Protein AF-A0A068SFA0-F1 (afdb_monomer_lite)

Organism: NCBI:txid1263082

Structure (mmCIF, N/CA/C/O backbone):
data_AF-A0A068SFA0-F1
#
_entry.id   AF-A0A068SFA0-F1
#
loop_
_atom_site.group_PDB
_atom_site.id
_atom_site.type_symbol
_atom_site.label_atom_id
_atom_site.label_alt_id
_atom_site.label_comp_id
_atom_site.label_asym_id
_atom_site.label_entity_id
_atom_site.label_seq_id
_atom_site.pdbx_PDB_ins_code
_atom_site.Cartn_x
_atom_site.Cartn_y
_atom_site.Cartn_z
_atom_site.occupancy
_atom_site.B_iso_or_equiv
_atom_site.auth_seq_id
_atom_site.auth_comp_id
_atom_site.auth_asym_id
_atom_site.auth_atom_id
_atom_site.pdbx_PDB_model_num
ATOM 1 N N . MET A 1 1 ? -15.011 -3.706 -10.701 1.00 36.91 1 MET A N 1
ATOM 2 C CA . MET A 1 1 ? -13.711 -4.270 -10.281 1.00 36.91 1 MET A CA 1
ATOM 3 C C . MET A 1 1 ? -12.618 -3.455 -10.946 1.00 36.91 1 MET A C 1
ATOM 5 O O . MET A 1 1 ? -12.358 -3.645 -12.123 1.00 36.91 1 MET A O 1
ATOM 9 N N . THR A 1 2 ? -12.067 -2.465 -10.249 1.00 48.09 2 THR A N 1
ATOM 10 C CA . THR A 1 2 ? -10.923 -1.688 -10.740 1.00 48.09 2 THR A CA 1
ATOM 11 C C . THR A 1 2 ? -9.665 -2.497 -10.471 1.00 48.09 2 THR A C 1
ATOM 13 O O . THR A 1 2 ? -9.374 -2.802 -9.315 1.00 48.09 2 THR A O 1
ATOM 16 N N . VAL A 1 3 ? -8.952 -2.882 -11.525 1.00 52.91 3 VAL A N 1
ATOM 17 C CA . VAL A 1 3 ? -7.625 -3.496 -11.405 1.00 52.91 3 VAL A CA 1
ATOM 18 C C . VAL A 1 3 ? -6.757 -2.536 -10.580 1.00 52.91 3 VAL A C 1
ATOM 20 O O . VAL A 1 3 ? -6.796 -1.333 -10.860 1.00 52.91 3 VAL A O 1
ATOM 23 N N . PRO A 1 4 ? -6.043 -2.984 -9.533 1.00 61.50 4 PRO A N 1
ATOM 24 C CA . PRO A 1 4 ? -5.225 -2.089 -8.731 1.00 61.50 4 PRO A CA 1
ATOM 25 C C . PRO A 1 4 ? -4.002 -1.686 -9.558 1.00 61.50 4 PRO A C 1
ATOM 27 O O . PRO A 1 4 ? -2.954 -2.322 -9.474 1.00 61.50 4 PRO A O 1
ATOM 30 N N . ILE A 1 5 ? -4.160 -0.615 -10.348 1.00 65.44 5 ILE A N 1
ATOM 31 C CA . ILE A 1 5 ? -3.123 0.041 -11.169 1.00 65.44 5 ILE A CA 1
ATOM 32 C C . ILE A 1 5 ? -1.822 0.190 -10.366 1.00 65.44 5 ILE A C 1
ATOM 34 O O . ILE A 1 5 ? -0.725 0.015 -10.883 1.00 65.44 5 ILE A O 1
ATOM 38 N N . TRP A 1 6 ? -1.963 0.450 -9.069 1.00 71.19 6 TRP A N 1
ATOM 39 C CA . TRP A 1 6 ? -0.876 0.671 -8.129 1.00 71.19 6 TRP A CA 1
ATOM 40 C C . TRP A 1 6 ? -0.034 -0.563 -7.800 1.00 71.19 6 TRP A C 1
ATOM 42 O O . TRP A 1 6 ? 1.162 -0.430 -7.573 1.00 71.19 6 TRP A O 1
ATOM 52 N N . SER A 1 7 ? -0.613 -1.765 -7.816 1.00 67.69 7 SER A N 1
ATOM 53 C CA . SER A 1 7 ? 0.123 -2.984 -7.453 1.00 67.69 7 SER A CA 1
ATOM 54 C C . SER A 1 7 ? 1.122 -3.435 -8.514 1.00 67.69 7 SER A C 1
ATOM 56 O O . SER A 1 7 ? 2.089 -4.132 -8.204 1.00 67.69 7 SER A O 1
ATOM 58 N N . ASP A 1 8 ? 0.881 -3.037 -9.762 1.00 76.06 8 ASP A N 1
ATOM 59 C CA . ASP A 1 8 ? 1.712 -3.406 -10.902 1.00 76.06 8 ASP A CA 1
ATOM 60 C C . ASP A 1 8 ? 2.829 -2.385 -11.156 1.00 76.06 8 ASP A C 1
ATOM 62 O O . ASP A 1 8 ? 3.792 -2.707 -11.840 1.00 76.06 8 ASP A O 1
ATOM 66 N N . LEU A 1 9 ? 2.766 -1.196 -10.541 1.00 79.38 9 LEU A N 1
ATOM 67 C CA . LEU A 1 9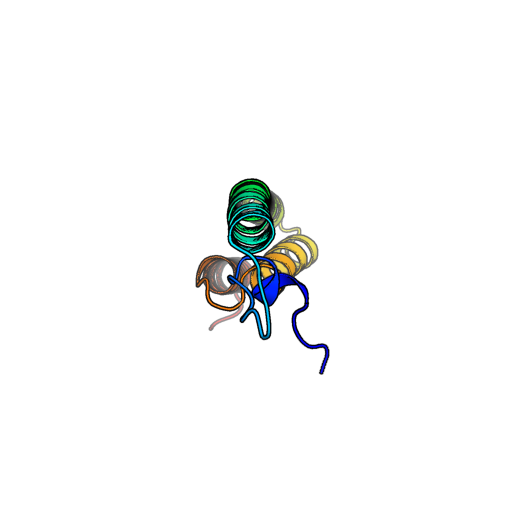 ? 3.779 -0.140 -10.679 1.00 79.38 9 LEU A CA 1
ATOM 68 C C . LEU A 1 9 ? 5.168 -0.560 -10.175 1.00 79.38 9 LEU A C 1
ATOM 70 O O . LEU A 1 9 ? 6.172 -0.182 -10.771 1.00 79.38 9 LEU A O 1
ATOM 74 N N . CYS A 1 10 ? 5.230 -1.361 -9.107 1.00 77.12 10 CYS A N 1
ATOM 75 C CA . CYS A 1 10 ? 6.489 -1.883 -8.563 1.00 77.12 10 CYS A CA 1
ATOM 76 C C . CYS A 1 10 ? 6.932 -3.208 -9.195 1.00 77.12 10 CYS A C 1
ATOM 78 O O . CYS A 1 10 ? 7.980 -3.737 -8.822 1.00 77.12 10 CYS A O 1
ATOM 80 N N . LYS A 1 11 ? 6.127 -3.807 -10.077 1.00 84.12 11 LYS A N 1
ATOM 81 C CA . LYS A 1 11 ? 6.490 -5.074 -10.712 1.00 84.12 11 LYS A CA 1
ATOM 82 C C . LYS A 1 11 ? 7.285 -4.775 -11.970 1.00 84.12 11 LYS A C 1
ATOM 84 O O . LYS A 1 11 ? 6.855 -3.980 -12.798 1.00 84.12 11 LYS A O 1
ATOM 89 N N . GLN A 1 12 ? 8.411 -5.464 -12.135 1.00 86.31 12 GLN A N 1
ATOM 90 C CA . GLN A 1 12 ? 9.157 -5.413 -13.385 1.00 86.31 12 GLN A CA 1
ATOM 91 C C . GLN A 1 12 ? 8.245 -5.905 -14.523 1.00 86.31 12 GLN A C 1
ATOM 93 O O . GLN A 1 12 ? 7.793 -7.054 -14.477 1.00 86.31 12 GLN A O 1
ATOM 98 N N . PRO A 1 13 ? 7.943 -5.072 -15.532 1.00 87.44 13 PRO A N 1
ATOM 99 C CA . PRO A 1 13 ? 7.096 -5.496 -16.632 1.00 87.44 13 PRO A CA 1
ATOM 100 C C . PRO A 1 13 ? 7.850 -6.474 -17.540 1.00 87.44 13 PRO A C 1
ATOM 102 O O . PRO A 1 13 ? 9.060 -6.359 -17.749 1.00 87.44 13 PRO A O 1
ATOM 105 N N . ASN A 1 14 ? 7.116 -7.420 -18.126 1.00 87.75 14 ASN A N 1
ATOM 106 C CA . ASN A 1 14 ? 7.663 -8.316 -19.140 1.00 87.75 14 ASN A CA 1
ATOM 107 C C . ASN A 1 14 ? 7.916 -7.535 -20.436 1.00 87.75 14 ASN A C 1
ATOM 109 O O . ASN A 1 14 ? 6.981 -7.021 -21.052 1.00 87.75 14 ASN A O 1
ATOM 113 N N . LEU A 1 15 ? 9.178 -7.461 -20.860 1.00 87.06 15 LEU A N 1
ATOM 114 C CA . LEU A 1 15 ? 9.575 -6.786 -22.094 1.00 87.06 15 LEU A CA 1
ATOM 115 C C . LEU A 1 15 ? 9.460 -7.755 -23.276 1.00 87.06 15 LEU A C 1
ATOM 117 O O . LEU A 1 15 ? 10.178 -8.748 -23.341 1.00 87.06 15 LEU A O 1
ATOM 121 N N . THR A 1 16 ? 8.563 -7.469 -24.222 1.00 87.69 16 THR A N 1
ATOM 122 C CA . THR A 1 16 ? 8.354 -8.297 -25.427 1.00 87.69 16 THR A CA 1
ATOM 123 C C . THR A 1 16 ? 9.441 -8.099 -26.484 1.00 87.69 16 THR A C 1
ATOM 125 O O . THR A 1 16 ? 9.735 -9.012 -27.248 1.00 87.69 16 THR A O 1
ATOM 128 N N . ALA A 1 17 ? 10.063 -6.921 -26.506 1.00 84.44 17 ALA A N 1
ATOM 129 C CA . ALA A 1 17 ? 11.276 -6.624 -27.253 1.00 84.44 17 ALA A CA 1
ATOM 130 C C . ALA A 1 17 ? 12.062 -5.549 -26.491 1.00 84.44 17 ALA A C 1
ATOM 132 O O . ALA A 1 17 ? 11.494 -4.533 -26.091 1.00 84.44 17 ALA A O 1
ATOM 133 N N . SER A 1 18 ? 13.366 -5.743 -26.290 1.00 80.44 18 SER A N 1
ATOM 134 C CA . SER A 1 18 ? 14.213 -4.714 -25.682 1.00 80.44 18 SER A CA 1
ATOM 135 C C . SER A 1 18 ? 15.640 -4.780 -26.193 1.00 80.44 18 SER A C 1
ATOM 137 O O . SER A 1 18 ? 16.207 -5.863 -26.319 1.00 80.44 18 SER A O 1
ATOM 139 N N . THR A 1 19 ? 16.251 -3.615 -26.392 1.00 83.94 19 THR A N 1
ATOM 140 C CA . THR A 1 19 ? 17.711 -3.495 -26.374 1.00 83.94 19 THR A CA 1
ATOM 141 C C . THR A 1 19 ? 18.180 -3.328 -24.928 1.00 83.94 19 THR A C 1
ATOM 143 O O . THR A 1 19 ? 17.412 -2.872 -24.077 1.00 83.94 19 THR A O 1
ATOM 146 N N . GLU A 1 20 ? 19.441 -3.658 -24.643 1.00 88.38 20 GLU A N 1
ATOM 147 C CA . GLU A 1 20 ? 20.033 -3.564 -23.297 1.00 88.38 20 GLU A CA 1
ATOM 148 C C . GLU A 1 20 ? 19.792 -2.192 -22.640 1.00 88.38 20 GLU A C 1
ATOM 150 O O . GLU A 1 20 ? 19.397 -2.108 -21.477 1.00 88.38 20 GLU A O 1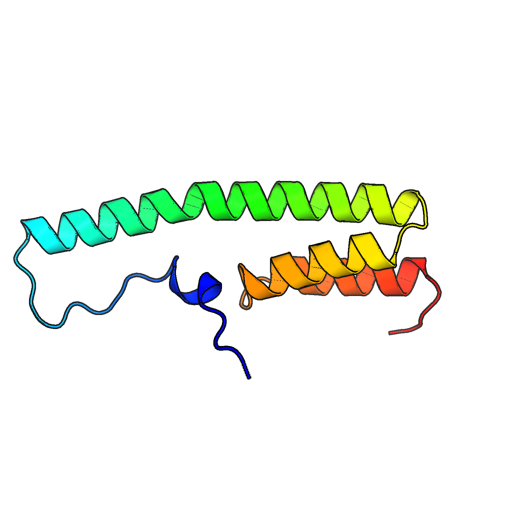
ATOM 155 N N . LYS A 1 21 ? 19.910 -1.111 -23.425 1.00 92.88 21 LYS A N 1
ATOM 156 C CA . LYS A 1 21 ? 19.640 0.264 -22.982 1.00 92.88 21 LYS A CA 1
ATOM 157 C C . LYS A 1 21 ? 18.233 0.433 -22.401 1.00 92.88 21 LYS A C 1
ATOM 159 O O . LYS A 1 21 ? 18.079 1.049 -21.349 1.00 92.88 21 LYS A O 1
ATOM 164 N N . TYR A 1 22 ? 17.207 -0.066 -23.090 1.00 92.62 22 TYR A N 1
ATOM 165 C CA . TYR A 1 22 ? 15.822 0.107 -22.649 1.00 92.62 22 TYR A CA 1
ATOM 166 C C . TYR A 1 22 ? 15.447 -0.868 -21.536 1.00 92.62 22 TYR A C 1
ATOM 168 O O . TYR A 1 22 ? 14.693 -0.487 -20.647 1.00 92.62 22 TYR A O 1
ATOM 176 N N . ALA A 1 23 ? 16.020 -2.076 -21.521 1.00 93.06 23 ALA A N 1
ATOM 177 C CA . ALA A 1 23 ? 15.862 -2.993 -20.394 1.00 93.06 23 ALA A CA 1
ATOM 178 C C . ALA A 1 23 ? 16.383 -2.370 -19.089 1.00 93.06 23 ALA A C 1
ATOM 180 O O . ALA A 1 23 ? 15.677 -2.373 -18.080 1.00 93.06 23 ALA A O 1
ATOM 181 N N . LYS A 1 24 ? 17.572 -1.752 -19.139 1.00 94.00 24 LYS A N 1
ATOM 182 C CA . LYS A 1 24 ? 18.155 -1.036 -18.001 1.00 94.00 24 LYS A CA 1
ATOM 183 C C . LYS A 1 24 ? 17.311 0.166 -17.578 1.00 94.00 24 LYS A C 1
ATOM 185 O O . LYS A 1 24 ? 17.048 0.320 -16.395 1.00 94.00 24 LYS A O 1
ATOM 190 N N . LEU A 1 25 ? 16.836 0.977 -18.529 1.00 94.62 25 LEU A N 1
ATOM 191 C CA . LEU A 1 25 ? 15.960 2.115 -18.223 1.00 94.62 25 LEU A CA 1
ATOM 192 C C . LEU A 1 25 ? 14.695 1.676 -17.470 1.00 94.62 25 LEU A C 1
ATOM 194 O O . LEU A 1 25 ? 14.331 2.286 -16.467 1.00 94.62 25 LEU A O 1
ATOM 198 N N . VAL A 1 26 ? 14.032 0.615 -17.940 1.00 93.44 26 VAL A N 1
ATOM 199 C CA . VAL A 1 26 ? 12.825 0.096 -17.285 1.00 93.44 26 VAL A CA 1
ATOM 200 C C . VAL A 1 26 ? 13.160 -0.412 -15.884 1.00 93.44 26 VAL A C 1
ATOM 202 O O . VAL A 1 26 ? 12.490 -0.017 -14.943 1.00 93.44 26 VAL A O 1
ATOM 205 N N . TYR A 1 27 ? 14.221 -1.205 -15.719 1.00 91.94 27 TYR A N 1
ATOM 206 C CA . TYR A 1 27 ? 14.651 -1.688 -14.402 1.00 91.94 27 TYR A CA 1
ATOM 207 C C . TYR A 1 27 ? 14.972 -0.557 -13.410 1.00 91.94 27 TYR A C 1
ATOM 209 O O . TYR A 1 27 ? 14.475 -0.561 -12.280 1.00 91.94 27 TYR A O 1
ATOM 217 N N . ASP A 1 28 ? 15.770 0.426 -13.837 1.00 94.06 28 ASP A N 1
ATOM 218 C CA . ASP A 1 28 ? 16.177 1.553 -12.996 1.00 94.06 28 ASP A CA 1
ATOM 219 C C . ASP A 1 28 ? 14.939 2.362 -12.562 1.00 94.06 28 ASP A C 1
ATOM 221 O O . ASP A 1 28 ? 14.763 2.633 -11.376 1.00 94.06 28 ASP A O 1
ATOM 225 N N . SER A 1 29 ? 14.024 2.660 -13.493 1.00 93.69 29 SER A N 1
ATOM 226 C CA . SER A 1 29 ? 12.792 3.407 -13.187 1.00 93.69 29 SER A CA 1
ATOM 227 C C . SER A 1 29 ? 11.785 2.621 -12.334 1.00 93.69 29 SER A C 1
ATOM 229 O O . SER A 1 29 ? 11.168 3.193 -11.438 1.00 93.69 29 SER A O 1
ATOM 231 N N . THR A 1 30 ? 11.637 1.306 -12.535 1.00 91.75 30 THR A N 1
ATOM 232 C CA . THR A 1 30 ? 10.818 0.453 -11.656 1.00 91.75 30 THR A CA 1
ATOM 233 C C . THR A 1 30 ? 11.384 0.429 -10.234 1.00 91.75 30 THR A C 1
ATOM 235 O O . THR A 1 30 ? 10.623 0.481 -9.267 1.00 91.75 30 THR A O 1
ATOM 238 N N . THR A 1 31 ? 12.711 0.406 -10.097 1.00 89.69 31 THR A N 1
ATOM 239 C CA . THR A 1 31 ? 13.384 0.494 -8.794 1.00 89.69 31 THR A CA 1
ATOM 240 C C . THR A 1 31 ? 13.161 1.862 -8.149 1.00 89.69 31 THR A C 1
ATOM 242 O O . THR A 1 31 ? 12.827 1.935 -6.968 1.00 89.69 31 THR A O 1
ATOM 245 N N . GLU A 1 32 ? 13.269 2.945 -8.923 1.00 92.88 32 GLU A N 1
ATOM 246 C CA . GLU A 1 32 ? 13.023 4.313 -8.452 1.00 92.88 32 GLU A CA 1
ATOM 247 C C . GLU A 1 32 ? 11.594 4.498 -7.920 1.00 92.88 32 GLU A C 1
ATOM 249 O O . GLU A 1 32 ? 11.395 5.176 -6.915 1.00 92.88 32 GLU A O 1
ATOM 254 N N . LEU A 1 33 ? 10.599 3.849 -8.532 1.00 90.19 33 LEU A N 1
ATOM 255 C CA . LEU A 1 33 ? 9.206 3.889 -8.072 1.00 90.19 33 LEU A CA 1
ATOM 256 C C . LEU A 1 33 ? 8.971 3.155 -6.742 1.00 90.19 33 LEU A C 1
ATOM 258 O O . LEU A 1 33 ? 7.987 3.444 -6.054 1.00 90.19 33 LEU A O 1
ATOM 262 N N . HIS A 1 34 ? 9.854 2.232 -6.350 1.00 88.31 34 HIS A N 1
ATOM 263 C CA . HIS A 1 34 ? 9.666 1.412 -5.154 1.00 88.31 34 HIS A CA 1
ATOM 264 C C . HIS A 1 34 ? 9.753 2.230 -3.856 1.00 88.31 34 HIS A C 1
ATOM 266 O O . HIS A 1 34 ? 8.859 2.152 -3.009 1.00 88.31 34 HIS A O 1
ATOM 272 N N . GLU A 1 35 ? 10.801 3.041 -3.704 1.00 88.44 35 GLU A N 1
ATOM 273 C CA . GLU A 1 35 ? 11.073 3.813 -2.481 1.00 88.44 35 GLU A CA 1
ATOM 274 C C . GLU A 1 35 ? 9.966 4.832 -2.132 1.00 88.44 35 GLU A C 1
ATOM 276 O O . GLU A 1 35 ? 9.504 4.862 -0.980 1.00 88.44 35 GLU A O 1
ATOM 281 N N . PRO A 1 36 ? 9.445 5.632 -3.087 1.00 92.19 36 PRO A N 1
ATOM 282 C CA . PRO A 1 36 ? 8.309 6.511 -2.837 1.00 92.19 36 PRO A CA 1
ATOM 283 C C . PRO A 1 36 ? 7.066 5.757 -2.360 1.00 92.19 36 PRO A C 1
ATOM 285 O O . PRO A 1 36 ? 6.381 6.227 -1.451 1.00 92.19 36 PRO A O 1
ATOM 288 N N . ILE A 1 37 ? 6.781 4.574 -2.918 1.00 91.00 37 ILE A N 1
ATOM 289 C CA . ILE A 1 37 ? 5.621 3.770 -2.512 1.00 91.00 37 ILE A CA 1
ATOM 290 C C . ILE A 1 37 ? 5.774 3.287 -1.067 1.00 91.00 37 ILE A C 1
ATOM 292 O O . ILE A 1 37 ? 4.828 3.417 -0.287 1.00 91.00 37 ILE A O 1
ATOM 296 N N . GLN A 1 38 ? 6.958 2.816 -0.664 1.00 91.62 38 GLN A N 1
ATOM 297 C CA . GLN A 1 38 ? 7.209 2.442 0.736 1.00 91.62 38 GLN A CA 1
ATOM 298 C C . GLN A 1 38 ? 7.068 3.639 1.685 1.00 91.62 38 GLN A C 1
ATOM 300 O O . GLN A 1 38 ? 6.466 3.528 2.758 1.00 91.62 38 GLN A O 1
ATOM 305 N N . SER A 1 39 ? 7.551 4.810 1.267 1.00 95.00 39 SER A N 1
ATOM 306 C CA . SER A 1 39 ? 7.409 6.051 2.032 1.00 95.00 39 SER A CA 1
ATOM 307 C C . SER A 1 39 ? 5.940 6.450 2.216 1.00 95.00 39 SER A C 1
ATOM 309 O O . SER A 1 39 ? 5.528 6.791 3.328 1.00 95.00 39 SER A O 1
ATOM 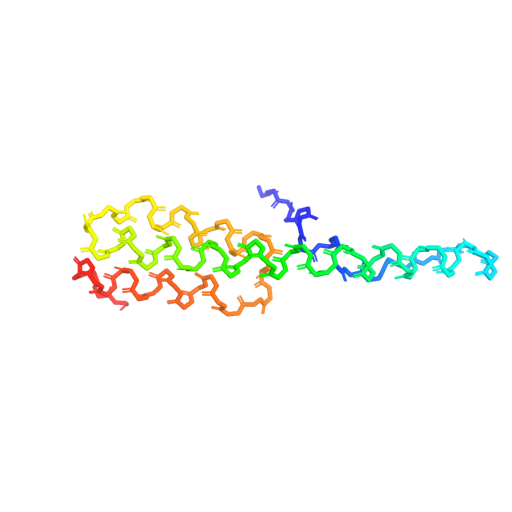311 N N . ILE A 1 40 ? 5.125 6.345 1.161 1.00 95.31 40 ILE A N 1
ATOM 312 C CA . ILE A 1 40 ? 3.680 6.611 1.217 1.00 95.31 40 ILE A CA 1
ATOM 313 C C . ILE A 1 40 ? 2.982 5.613 2.148 1.00 95.31 40 ILE A C 1
ATOM 315 O O . ILE A 1 40 ? 2.200 6.030 3.002 1.00 95.31 40 ILE A O 1
ATOM 319 N N . LEU A 1 41 ? 3.280 4.314 2.036 1.00 95.69 41 LEU A N 1
ATOM 320 C CA . LEU A 1 41 ? 2.704 3.280 2.905 1.00 95.69 41 LEU A CA 1
ATOM 321 C C . LEU A 1 41 ? 3.011 3.545 4.385 1.00 95.69 41 LEU A C 1
ATOM 323 O O . LEU A 1 41 ? 2.115 3.466 5.223 1.00 95.69 41 LEU A O 1
ATOM 327 N N . SER A 1 42 ? 4.252 3.918 4.701 1.00 97.31 42 SER A N 1
ATOM 328 C CA . SER A 1 42 ? 4.683 4.270 6.059 1.00 97.31 42 SER A CA 1
ATOM 329 C C . SER A 1 42 ? 3.960 5.511 6.596 1.00 97.31 42 SER A C 1
ATOM 331 O O . SER A 1 42 ? 3.510 5.533 7.744 1.00 97.31 42 SER A O 1
ATOM 333 N N . ALA A 1 43 ? 3.794 6.543 5.763 1.00 98.56 43 ALA A N 1
ATOM 334 C CA . ALA A 1 43 ? 3.069 7.753 6.140 1.00 98.56 43 ALA A CA 1
ATOM 335 C C . ALA A 1 43 ? 1.575 7.482 6.385 1.00 98.56 43 ALA A C 1
ATOM 337 O O . ALA A 1 43 ? 1.022 7.963 7.377 1.00 98.56 43 ALA A O 1
ATOM 338 N N . LEU A 1 44 ? 0.939 6.685 5.520 1.00 98.50 44 LEU A N 1
ATOM 339 C CA . LEU A 1 44 ? -0.454 6.264 5.676 1.00 98.50 44 LEU A CA 1
ATOM 340 C C . LEU A 1 44 ? -0.651 5.442 6.950 1.00 98.50 44 LEU A C 1
ATOM 342 O O . LEU A 1 44 ? -1.592 5.710 7.688 1.00 98.50 44 LEU A O 1
ATOM 346 N N . ASP A 1 45 ? 0.253 4.508 7.258 1.00 98.69 45 ASP A N 1
ATOM 347 C CA . ASP A 1 45 ? 0.153 3.694 8.473 1.00 98.69 45 ASP A CA 1
ATOM 348 C C . ASP A 1 45 ? 0.198 4.557 9.743 1.00 98.69 45 ASP A C 1
ATOM 350 O O . ASP A 1 45 ? -0.664 4.447 10.618 1.00 98.69 45 ASP A O 1
ATOM 354 N N . ARG A 1 46 ? 1.156 5.490 9.81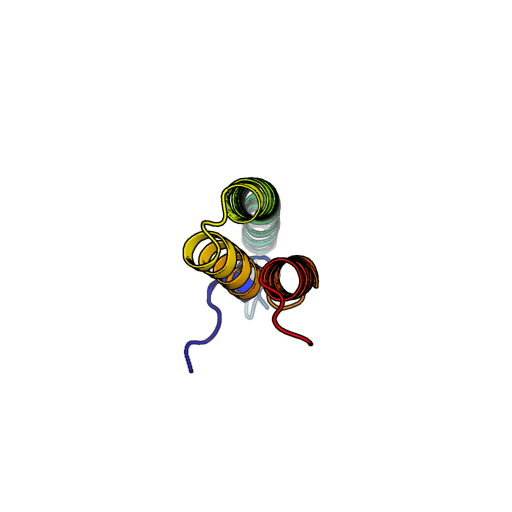6 1.00 98.75 46 ARG A N 1
ATOM 355 C CA . ARG A 1 46 ? 1.274 6.435 10.940 1.00 98.75 46 ARG A CA 1
ATOM 356 C C . ARG A 1 46 ? 0.053 7.343 11.054 1.00 98.75 46 ARG A C 1
ATOM 358 O O . ARG A 1 46 ? -0.420 7.592 12.164 1.00 98.75 46 ARG A O 1
ATOM 365 N N . ARG A 1 47 ? -0.469 7.836 9.926 1.00 98.81 47 ARG A N 1
ATOM 366 C CA . ARG A 1 47 ? -1.669 8.680 9.913 1.00 98.81 47 ARG A CA 1
ATOM 367 C C . ARG A 1 47 ? -2.900 7.897 10.363 1.00 98.81 47 ARG A C 1
ATOM 369 O O . ARG A 1 47 ? -3.642 8.401 11.202 1.00 98.81 47 ARG A O 1
ATOM 376 N N . ALA A 1 48 ? -3.061 6.657 9.906 1.00 98.75 48 ALA A N 1
ATOM 377 C CA . ALA A 1 48 ? -4.134 5.767 10.328 1.00 98.75 48 ALA A CA 1
ATOM 378 C C . ALA A 1 48 ? -4.090 5.494 11.841 1.00 98.75 48 ALA A C 1
ATOM 380 O O . ALA A 1 48 ? -5.131 5.569 12.491 1.00 98.75 48 ALA A O 1
ATOM 381 N N . ILE A 1 49 ? -2.898 5.263 12.416 1.00 98.50 49 ILE A N 1
ATOM 382 C CA . ILE A 1 49 ? -2.706 5.158 13.876 1.00 98.50 49 ILE A CA 1
ATOM 383 C C . ILE A 1 49 ? -3.188 6.428 14.581 1.00 98.50 49 ILE A C 1
ATOM 385 O O . ILE A 1 49 ? -3.979 6.356 15.517 1.00 98.50 49 ILE A O 1
ATOM 389 N N . GLY A 1 50 ? -2.710 7.601 14.157 1.00 98.56 50 GLY A N 1
ATOM 390 C CA . GLY A 1 50 ? -3.077 8.864 14.803 1.00 98.56 50 GLY A CA 1
ATOM 391 C C . GLY A 1 50 ? -4.583 9.127 14.740 1.00 98.56 50 GLY A C 1
ATOM 392 O O . GLY A 1 50 ? -5.205 9.466 15.744 1.00 98.56 50 GLY A O 1
ATOM 393 N N . LEU A 1 51 ? -5.186 8.904 13.571 1.00 98.56 51 LEU A N 1
ATOM 394 C CA . LEU A 1 51 ? -6.622 9.059 13.360 1.00 98.56 51 LEU A CA 1
ATOM 395 C C . LEU A 1 51 ? -7.438 8.095 14.228 1.00 98.56 51 LEU A C 1
ATOM 397 O O . LEU A 1 51 ? -8.441 8.518 14.802 1.00 98.56 51 LEU A O 1
ATOM 401 N N . SER A 1 52 ? -7.009 6.838 14.367 1.00 98.06 52 SER A N 1
ATOM 402 C CA . SER A 1 52 ? -7.722 5.854 15.185 1.00 98.06 52 SER A CA 1
ATOM 403 C C . SER A 1 52 ? -7.649 6.182 16.679 1.00 98.06 52 SER A C 1
ATOM 405 O O . SER A 1 52 ? -8.666 6.105 17.369 1.00 98.06 52 SER A O 1
ATOM 407 N N . LYS A 1 53 ? -6.502 6.675 17.172 1.00 96.94 53 LYS A N 1
ATOM 408 C CA . LYS A 1 53 ? -6.375 7.186 18.551 1.00 96.94 53 LYS A CA 1
ATOM 409 C C . LYS A 1 53 ? -7.253 8.405 18.831 1.00 96.94 53 LYS A C 1
ATOM 411 O O . LYS A 1 53 ? -7.675 8.592 19.967 1.00 96.94 53 LYS A O 1
ATOM 416 N N . CYS A 1 54 ? -7.579 9.187 17.807 1.00 97.31 54 CYS A N 1
ATOM 417 C CA . CYS A 1 54 ? -8.512 10.311 17.892 1.00 97.31 54 CYS A CA 1
ATOM 418 C C . CYS A 1 54 ? -9.973 9.919 17.595 1.00 97.31 54 CYS A C 1
ATOM 420 O O . CYS A 1 54 ? -10.786 10.798 17.314 1.00 97.31 54 CYS A O 1
ATOM 422 N N . ALA A 1 55 ? -10.307 8.622 17.593 1.00 96.50 55 ALA A N 1
ATOM 423 C CA . ALA A 1 55 ? -11.624 8.083 17.234 1.00 96.50 55 ALA A CA 1
ATOM 424 C C . ALA A 1 55 ? -12.138 8.491 15.831 1.00 96.50 55 ALA A C 1
ATOM 426 O O . ALA A 1 55 ? -13.316 8.323 15.514 1.00 96.50 55 ALA A O 1
ATOM 427 N N . ASN A 1 56 ? -11.261 8.976 14.944 1.00 98.06 56 ASN A N 1
ATOM 428 C CA . ASN A 1 56 ? -11.584 9.317 13.557 1.00 98.06 56 ASN A CA 1
ATOM 429 C C . ASN A 1 56 ? -11.423 8.087 12.653 1.00 98.06 56 ASN A C 1
ATOM 431 O O . ASN A 1 56 ? -10.604 8.032 11.730 1.00 98.06 56 ASN A O 1
ATOM 435 N N . PHE A 1 57 ? -12.200 7.060 12.971 1.00 97.25 57 PHE A N 1
ATOM 436 C CA . PHE A 1 57 ? -12.007 5.727 12.425 1.00 97.25 57 PHE A CA 1
ATOM 437 C C . PHE A 1 57 ? -12.320 5.617 10.934 1.00 97.25 57 PHE A C 1
ATOM 439 O O . PHE A 1 57 ? -11.601 4.925 10.227 1.00 97.25 57 PHE A O 1
ATOM 446 N N . GLU A 1 58 ? -13.330 6.327 10.428 1.00 97.81 58 GLU A N 1
ATOM 447 C CA . GLU A 1 58 ? -13.641 6.325 8.991 1.00 97.81 58 GLU A CA 1
ATOM 448 C C . GLU A 1 58 ? -12.460 6.837 8.161 1.00 97.81 58 GLU A C 1
ATOM 450 O O . GLU A 1 58 ? -12.133 6.292 7.108 1.00 97.81 58 GLU A O 1
ATOM 455 N N . SER A 1 59 ? -11.769 7.868 8.651 1.00 98.44 59 SER A N 1
ATOM 456 C CA . SER A 1 59 ? -10.572 8.383 7.985 1.00 98.44 59 SER A CA 1
ATOM 457 C C . SER A 1 59 ? -9.397 7.412 8.103 1.00 98.44 59 SER A C 1
ATOM 459 O O . SER A 1 59 ? -8.696 7.193 7.118 1.00 98.44 59 SER A O 1
ATOM 461 N N . ALA A 1 60 ? -9.220 6.776 9.265 1.00 98.44 60 ALA A N 1
ATOM 462 C CA . ALA A 1 60 ? -8.199 5.746 9.456 1.00 98.44 60 ALA A CA 1
ATOM 463 C C . ALA A 1 60 ? -8.423 4.520 8.544 1.00 98.44 60 ALA A C 1
ATOM 465 O O . ALA A 1 60 ? -7.475 3.989 7.967 1.00 98.44 60 ALA A O 1
ATOM 466 N N . LEU A 1 61 ? -9.679 4.091 8.368 1.00 98.25 61 LEU A N 1
ATOM 467 C CA . LEU A 1 61 ? -10.056 2.992 7.477 1.00 98.25 61 LEU A CA 1
ATOM 468 C C . LEU A 1 61 ? -9.813 3.347 6.009 1.00 98.25 61 LEU A C 1
ATOM 470 O O . LEU A 1 61 ? -9.338 2.501 5.252 1.00 98.25 61 LEU A O 1
ATOM 474 N N . ARG A 1 62 ? -10.068 4.599 5.601 1.00 98.31 62 ARG A N 1
ATOM 475 C CA . ARG A 1 62 ? -9.703 5.063 4.253 1.00 98.31 62 ARG A CA 1
ATOM 476 C C . ARG A 1 62 ? -8.199 4.951 4.007 1.00 98.31 62 ARG A C 1
ATOM 478 O O . ARG A 1 62 ? -7.817 4.444 2.957 1.00 98.31 62 ARG A O 1
ATOM 485 N N . ASP A 1 63 ? -7.360 5.339 4.967 1.00 98.50 63 ASP A N 1
ATOM 486 C CA . ASP A 1 63 ? -5.903 5.183 4.847 1.00 98.50 63 ASP A CA 1
ATOM 487 C C . ASP A 1 63 ? -5.501 3.707 4.701 1.00 98.50 63 ASP A C 1
ATOM 489 O O . ASP A 1 63 ? -4.752 3.361 3.787 1.00 98.50 63 ASP A O 1
ATOM 493 N N . ALA A 1 64 ? -6.075 2.818 5.519 1.00 98.12 64 ALA A N 1
ATOM 494 C CA . ALA A 1 64 ? -5.850 1.376 5.416 1.00 98.12 64 ALA A CA 1
ATOM 495 C C . ALA A 1 64 ? -6.263 0.809 4.043 1.00 98.12 64 ALA A C 1
ATOM 497 O O . ALA A 1 64 ? -5.540 -0.001 3.458 1.00 98.12 64 ALA A O 1
ATOM 498 N N . LYS A 1 65 ? -7.388 1.269 3.478 1.00 97.06 65 LYS A N 1
ATOM 499 C CA . LYS A 1 65 ? -7.823 0.876 2.128 1.00 97.06 65 LYS A CA 1
ATOM 500 C C . LYS A 1 65 ? -6.895 1.384 1.033 1.00 97.06 65 LYS A C 1
ATOM 502 O O . LYS A 1 65 ? -6.609 0.632 0.105 1.00 97.06 65 LYS A O 1
ATOM 507 N N . VAL A 1 66 ? -6.377 2.606 1.143 1.00 95.81 66 VAL A N 1
ATOM 508 C CA . VAL A 1 66 ? -5.369 3.106 0.195 1.00 95.81 66 VAL A CA 1
ATOM 509 C C . VAL A 1 66 ? -4.101 2.252 0.269 1.00 95.81 66 VAL A C 1
ATOM 511 O O . VAL A 1 66 ? -3.563 1.883 -0.770 1.00 95.81 66 VAL A O 1
ATOM 514 N N . MET A 1 67 ? -3.665 1.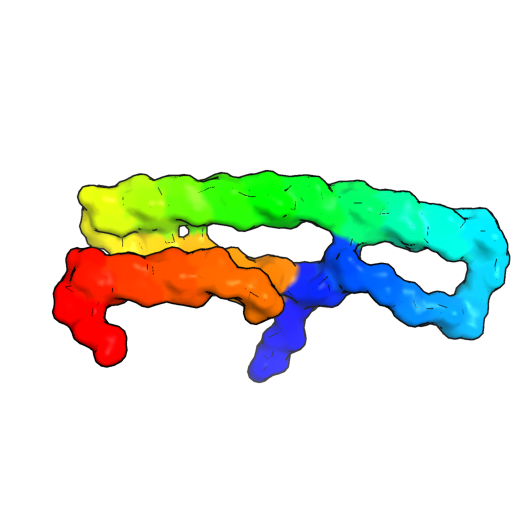843 1.464 1.00 95.75 67 MET A N 1
ATOM 515 C CA . MET A 1 67 ? -2.523 0.929 1.614 1.00 95.75 67 MET A CA 1
ATOM 516 C C . MET A 1 67 ? -2.771 -0.423 0.928 1.00 95.75 67 MET A C 1
ATOM 518 O O . MET A 1 67 ? -1.886 -0.923 0.237 1.00 95.75 67 MET A O 1
ATOM 522 N N . GLN A 1 68 ? -3.979 -0.988 1.057 1.00 94.50 68 GLN A N 1
ATOM 523 C CA . GLN A 1 68 ? -4.372 -2.222 0.358 1.00 94.50 68 GLN A CA 1
ATOM 524 C C . GLN A 1 68 ? -4.381 -2.048 -1.164 1.00 94.50 68 GLN A C 1
ATOM 526 O O . GLN A 1 68 ? -4.035 -2.976 -1.882 1.00 94.50 68 GLN A O 1
ATOM 531 N N . GLN A 1 69 ? -4.756 -0.873 -1.676 1.00 91.88 69 GLN A N 1
ATOM 532 C CA . GLN A 1 69 ? -4.724 -0.591 -3.113 1.00 91.88 69 GLN A CA 1
ATOM 533 C C . GLN A 1 69 ? -3.295 -0.413 -3.634 1.00 91.88 69 GLN A C 1
ATOM 535 O O . GLN A 1 69 ? -2.974 -0.944 -4.695 1.00 91.88 69 GLN A O 1
ATOM 540 N N . LEU A 1 70 ? -2.449 0.309 -2.889 1.00 90.31 70 LEU A N 1
ATOM 541 C CA . LEU A 1 70 ? -1.049 0.561 -3.237 1.00 90.31 70 LEU A CA 1
ATOM 542 C C . LEU A 1 70 ? -0.196 -0.708 -3.178 1.00 90.31 70 LEU A C 1
ATOM 544 O O . LEU A 1 70 ? 0.687 -0.898 -4.008 1.00 90.31 70 LEU A O 1
ATOM 548 N N . SER A 1 71 ? -0.463 -1.588 -2.212 1.00 89.94 71 SER A N 1
ATOM 549 C CA . SER A 1 71 ? 0.262 -2.847 -2.058 1.00 89.94 71 SER A CA 1
ATOM 550 C C . SER A 1 71 ? -0.675 -3.983 -1.628 1.00 89.94 71 SER A C 1
ATOM 552 O O . SER A 1 71 ? -0.673 -4.388 -0.465 1.00 89.94 71 SER A O 1
ATOM 554 N N . PRO A 1 72 ? -1.465 -4.551 -2.559 1.00 89.31 72 PRO A N 1
ATOM 555 C CA . PRO A 1 72 ? -2.430 -5.609 -2.248 1.00 89.31 72 PRO A CA 1
ATOM 556 C C . PRO A 1 72 ? -1.801 -6.898 -1.720 1.00 89.31 72 PRO A C 1
ATOM 558 O O . PRO A 1 72 ? -2.464 -7.653 -1.019 1.00 89.31 72 PRO A O 1
ATOM 561 N N . ALA A 1 73 ? -0.537 -7.159 -2.066 1.00 87.62 73 ALA A N 1
ATOM 562 C CA . ALA A 1 73 ? 0.215 -8.308 -1.567 1.00 87.62 73 ALA A CA 1
ATOM 563 C C . ALA A 1 73 ? 0.814 -8.070 -0.169 1.00 87.62 73 ALA A C 1
ATOM 565 O O . ALA A 1 73 ? 1.257 -9.016 0.478 1.00 87.62 73 ALA A O 1
ATOM 566 N N . SER A 1 74 ? 0.845 -6.820 0.307 1.00 89.50 74 SER A N 1
ATOM 567 C CA . SER A 1 74 ? 1.336 -6.492 1.641 1.00 89.50 74 SER A CA 1
ATOM 568 C C . SER A 1 74 ? 0.238 -6.673 2.682 1.00 89.50 74 SER A C 1
ATOM 570 O O . SER A 1 74 ? -0.870 -6.151 2.555 1.00 89.50 74 SER A O 1
ATOM 572 N N . ALA A 1 75 ? 0.576 -7.346 3.781 1.00 95.00 75 ALA A N 1
ATOM 573 C CA . ALA A 1 75 ? -0.321 -7.495 4.921 1.00 95.00 75 ALA A CA 1
ATOM 574 C C . ALA A 1 75 ? -0.573 -6.171 5.667 1.00 95.00 75 ALA A C 1
ATOM 576 O O . ALA A 1 75 ? -1.511 -6.089 6.455 1.00 95.00 75 ALA A O 1
ATOM 577 N N . LEU A 1 76 ? 0.243 -5.13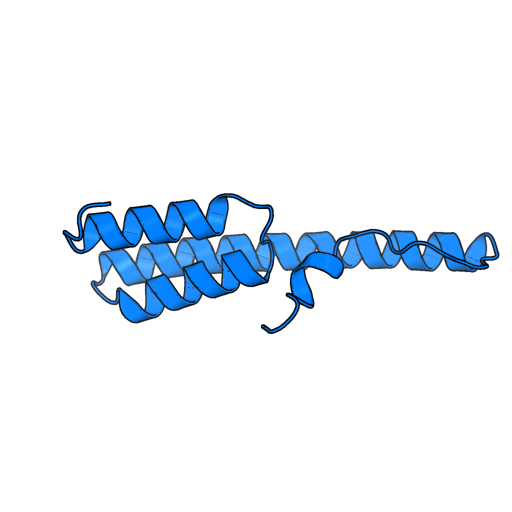1 5.445 1.00 96.44 76 LEU A N 1
ATOM 578 C CA . LEU A 1 76 ? 0.243 -3.916 6.264 1.00 96.44 76 LEU A CA 1
ATOM 579 C C . LEU A 1 76 ? -1.128 -3.217 6.287 1.00 96.44 76 LEU A C 1
ATOM 581 O O . LEU A 1 76 ? -1.653 -2.928 7.361 1.00 96.44 76 LEU A O 1
ATOM 585 N N . GLY A 1 77 ? -1.739 -2.998 5.118 1.00 97.12 77 GLY A N 1
ATOM 586 C CA . GLY A 1 77 ? -3.050 -2.346 5.018 1.00 97.12 77 GLY A CA 1
ATOM 587 C C . GLY A 1 77 ? -4.191 -3.170 5.624 1.00 97.12 77 GLY A C 1
ATOM 588 O O . GLY A 1 77 ? -5.111 -2.611 6.218 1.00 97.12 77 GLY A O 1
ATOM 589 N N . TYR A 1 78 ? -4.133 -4.500 5.522 1.00 97.56 78 TYR A N 1
ATOM 590 C CA . TYR A 1 78 ? -5.132 -5.396 6.120 1.00 97.56 78 TYR A CA 1
ATOM 591 C C . TYR A 1 78 ? -4.993 -5.472 7.642 1.00 97.56 78 TYR A C 1
ATOM 593 O O . TYR A 1 78 ? -5.980 -5.353 8.364 1.00 97.56 78 TYR A O 1
ATOM 601 N N . THR A 1 79 ? -3.762 -5.591 8.144 1.00 98.12 79 THR A N 1
ATOM 602 C CA . THR A 1 79 ? -3.471 -5.570 9.582 1.00 98.12 79 THR A CA 1
ATOM 603 C C . THR A 1 79 ? -3.909 -4.247 10.203 1.00 98.12 79 THR A C 1
ATOM 605 O O . THR A 1 79 ? -4.514 -4.242 11.275 1.00 98.12 79 THR A O 1
ATOM 608 N N . ARG A 1 80 ? -3.668 -3.119 9.522 1.00 98.31 80 ARG A N 1
ATOM 609 C CA . ARG A 1 80 ? -4.125 -1.807 9.990 1.00 98.31 80 ARG A CA 1
ATOM 610 C C . ARG A 1 80 ? -5.648 -1.736 10.092 1.00 98.31 80 ARG A C 1
ATOM 612 O O . ARG A 1 80 ? -6.154 -1.317 11.129 1.00 98.31 80 ARG A O 1
ATOM 619 N N . GLU A 1 81 ? -6.370 -2.176 9.062 1.00 98.25 81 GLU A N 1
ATOM 620 C CA . GLU A 1 81 ? -7.838 -2.242 9.078 1.00 98.25 81 GLU A CA 1
ATOM 621 C C . GLU A 1 81 ? -8.359 -3.118 10.230 1.00 98.25 81 GLU A C 1
ATOM 623 O O . GLU A 1 81 ? -9.247 -2.696 10.969 1.00 98.25 81 GLU A O 1
ATOM 628 N N . ALA A 1 82 ? -7.774 -4.302 10.436 1.00 97.12 82 ALA A N 1
ATOM 629 C CA . ALA A 1 82 ? -8.151 -5.202 11.524 1.00 97.12 82 ALA A CA 1
ATOM 630 C C . ALA A 1 82 ? -7.948 -4.564 12.911 1.00 97.12 82 ALA A C 1
ATOM 632 O O . ALA A 1 82 ? -8.824 -4.655 13.773 1.00 97.12 82 ALA A O 1
ATOM 633 N N . ILE A 1 83 ? -6.821 -3.872 13.122 1.00 97.56 83 ILE A N 1
ATOM 634 C CA . ILE A 1 83 ? -6.546 -3.137 14.366 1.00 97.56 83 ILE A CA 1
ATOM 635 C C . ILE A 1 83 ? -7.579 -2.027 14.577 1.00 97.56 83 ILE A C 1
ATOM 637 O O . ILE A 1 83 ? -8.111 -1.907 15.677 1.00 97.56 83 ILE A O 1
ATOM 641 N N . ILE A 1 84 ? -7.897 -1.247 13.539 1.00 97.69 84 ILE A N 1
ATOM 642 C CA . ILE A 1 84 ? -8.882 -0.160 13.636 1.00 97.69 84 ILE A CA 1
ATOM 643 C C . ILE A 1 84 ? -10.267 -0.707 13.992 1.00 97.69 84 ILE A C 1
ATOM 645 O O . ILE A 1 84 ? -10.912 -0.181 14.895 1.00 97.69 84 ILE A O 1
ATOM 649 N N . ASN A 1 85 ? -10.717 -1.783 13.338 1.00 95.81 85 ASN A N 1
ATOM 650 C CA . ASN A 1 85 ? -12.000 -2.413 13.660 1.00 95.81 85 ASN A CA 1
ATOM 651 C C . ASN A 1 85 ? -12.043 -2.890 15.119 1.00 95.81 85 ASN A C 1
ATOM 653 O O . ASN A 1 85 ? -13.014 -2.618 15.827 1.00 95.81 85 ASN A O 1
ATOM 657 N N . ARG A 1 86 ? -10.954 -3.499 15.607 1.00 94.50 86 ARG A N 1
ATOM 658 C CA . ARG A 1 86 ? -10.824 -3.876 17.020 1.00 94.50 86 ARG A CA 1
ATOM 659 C C . ARG A 1 86 ? -10.896 -2.662 17.952 1.00 94.50 86 ARG A C 1
ATOM 661 O O . ARG A 1 86 ? -11.567 -2.737 18.977 1.00 94.50 86 ARG A O 1
ATOM 668 N N . GLU A 1 87 ? -10.232 -1.556 17.618 1.00 93.50 87 GLU A N 1
ATOM 669 C CA . GLU A 1 87 ? -10.283 -0.307 18.398 1.00 93.50 87 GLU A CA 1
ATOM 670 C C . GLU A 1 87 ? -11.685 0.328 18.411 1.00 93.50 87 GLU A C 1
ATOM 672 O O . GLU A 1 87 ? -12.057 0.952 19.401 1.00 93.50 87 GLU A O 1
ATOM 677 N N . GLN A 1 88 ? -12.492 0.115 17.366 1.00 90.81 88 GLN A N 1
ATOM 678 C CA . GLN A 1 88 ? -13.909 0.504 17.328 1.00 90.81 88 GLN A CA 1
ATOM 679 C C . GLN A 1 88 ? -14.829 -0.399 18.165 1.00 90.81 88 GLN A C 1
ATOM 681 O O . GLN A 1 88 ? -16.022 -0.118 18.267 1.00 90.81 88 GLN A O 1
ATOM 686 N N . GLY A 1 89 ? -14.324 -1.507 18.712 1.00 87.06 89 GLY A N 1
ATOM 687 C CA . GLY A 1 89 ? -15.156 -2.528 19.348 1.00 87.06 89 GLY A CA 1
ATOM 688 C C . GLY A 1 89 ? -15.939 -3.395 18.356 1.00 87.06 89 GLY A C 1
ATOM 689 O O . GLY A 1 89 ? -16.823 -4.142 18.771 1.00 87.06 89 GLY A O 1
ATOM 690 N N . LYS A 1 90 ? -15.620 -3.335 17.057 1.00 75.12 90 LYS A N 1
ATOM 691 C CA . LYS A 1 90 ? -16.125 -4.299 16.074 1.00 75.12 90 LYS A CA 1
ATOM 692 C C . LYS A 1 90 ? -15.305 -5.584 16.231 1.00 75.12 90 LYS A C 1
ATOM 694 O O . LYS A 1 90 ? -14.083 -5.560 16.085 1.00 75.12 90 LYS A O 1
ATOM 699 N N . GLN A 1 91 ? -15.955 -6.689 16.598 1.00 63.06 91 GLN A N 1
ATOM 700 C CA . GLN A 1 91 ? -15.301 -8.003 16.619 1.00 63.06 91 GLN A CA 1
ATOM 701 C C . GLN A 1 91 ? -14.980 -8.449 15.184 1.00 63.06 91 GLN A C 1
ATOM 703 O O . GLN A 1 91 ? -15.742 -8.144 14.265 1.00 63.06 91 GLN A O 1
ATOM 708 N N . LEU A 1 92 ? -13.818 -9.095 15.027 1.00 56.53 92 LEU A N 1
ATOM 709 C CA . LEU A 1 92 ? -13.311 -9.659 13.770 1.00 56.53 92 LEU A CA 1
ATOM 710 C C . LEU A 1 92 ? -14.142 -10.858 13.310 1.00 56.53 92 LEU A C 1
ATOM 712 O O . LEU A 1 92 ? -14.519 -11.664 14.190 1.00 56.53 92 LEU A O 1
#

pLDDT: mean 89.61, std 12.11, range [36.91, 98.81]

Secondary structure (DSSP, 8-state):
----HHHHTTSPPP-SS--HHHHHHHHHHHHHHHHHHHHHHHHHHHHHHHHHHTT-HHHHHHHHHHHHHH-TT-SHHHHHHHHHHHHTT---

Sequence (92 aa):
MTVPIWSDLCKQPNLTASTEKYAKLVYDSTTELHEPIQSILSALDRRAIGLSKCANFESALRDAKVMQQLSPASALGYTREAIINREQGKQL

Foldseek 3Di:
DDDLPQQCLLPQDDDPDDDPVVSVVSVVNSVVVPVVLVVLLVVLLVVLVVCLVVVVLVSSLVSLVVSCSNHVVDCSSVVSNQVSCVSVVNDD

Radius of gyration: 16.77 Å; chains: 1; bounding box: 36×20×47 Å